Protein AF-A0A3B0BDI6-F1 (afdb_monomer_lite)

Secondary structure (DSSP, 8-state):
-EETTTTEE-EEEEEETTEEEEE-BTB---EEE-GGGEEPPPHHHHHHHHH--S-SPPP-PPP------TT---

Sequence (74 aa):
MIDIRWGKVGEVMGHEGPRLQLRPPLGGREWEAAPAVVRPASDAEVLSAKARDDRSPRPAARPISPVVPLNWYE

pLDDT: mean 78.86, std 15.6, range [46.44, 94.5]

Structure (mmCIF, N/CA/C/O backbone):
data_AF-A0A3B0BDI6-F1
#
_entry.id   AF-A0A3B0BDI6-F1
#
loop_
_atom_site.group_PDB
_atom_site.id
_atom_site.type_symbol
_atom_site.label_atom_id
_atom_site.label_alt_id
_atom_site.label_comp_id
_atom_site.label_asym_id
_atom_site.label_entity_id
_atom_site.label_seq_id
_atom_site.pdbx_PDB_ins_code
_atom_site.Cartn_x
_atom_site.Cartn_y
_atom_site.Cartn_z
_atom_site.occupancy
_atom_site.B_iso_or_equiv
_atom_site.auth_seq_id
_atom_site.auth_comp_id
_atom_site.auth_asym_id
_atom_site.auth_atom_id
_atom_site.pdbx_PDB_model_num
ATOM 1 N N . MET A 1 1 ? 1.103 -4.494 -0.820 1.00 92.62 1 MET A N 1
ATOM 2 C CA . MET A 1 1 ? -0.348 -4.507 -1.112 1.00 92.62 1 MET A CA 1
ATOM 3 C C . MET A 1 1 ? -0.610 -3.841 -2.454 1.00 92.62 1 MET A C 1
ATOM 5 O O . MET A 1 1 ? 0.191 -3.006 -2.847 1.00 92.62 1 MET A O 1
ATOM 9 N N . ILE A 1 2 ? -1.695 -4.181 -3.151 1.00 92.75 2 ILE A N 1
ATOM 10 C CA . ILE A 1 2 ? -2.168 -3.464 -4.343 1.00 92.75 2 ILE A CA 1
ATOM 11 C C . ILE A 1 2 ? -3.567 -2.903 -4.099 1.00 92.75 2 ILE A C 1
ATOM 13 O O . ILE A 1 2 ? -4.456 -3.620 -3.642 1.00 92.75 2 ILE A O 1
ATOM 17 N N . ASP A 1 3 ? -3.736 -1.621 -4.408 1.00 91.88 3 ASP A N 1
ATOM 18 C CA . ASP A 1 3 ? -5.028 -0.954 -4.509 1.00 91.88 3 ASP A CA 1
ATOM 19 C C . ASP A 1 3 ? -5.601 -1.202 -5.908 1.00 91.88 3 ASP A C 1
ATOM 21 O O . ASP A 1 3 ? -5.113 -0.654 -6.905 1.00 91.88 3 ASP A O 1
ATOM 25 N N . ILE A 1 4 ? -6.629 -2.047 -5.992 1.00 91.44 4 ILE A N 1
ATOM 26 C CA . ILE A 1 4 ? -7.218 -2.462 -7.272 1.00 91.44 4 ILE A CA 1
ATOM 27 C C . ILE A 1 4 ? -8.006 -1.341 -7.953 1.00 91.44 4 ILE A C 1
ATOM 29 O O . ILE A 1 4 ? -8.285 -1.444 -9.145 1.00 91.44 4 ILE A O 1
ATOM 33 N N . ARG A 1 5 ? -8.336 -0.254 -7.240 1.00 88.44 5 ARG A N 1
ATOM 34 C CA . ARG A 1 5 ? -9.038 0.896 -7.825 1.00 88.44 5 ARG A CA 1
ATOM 35 C C . ARG A 1 5 ? -8.198 1.584 -8.898 1.00 88.44 5 ARG A C 1
ATOM 37 O O . ARG A 1 5 ? -8.742 2.087 -9.877 1.00 88.44 5 ARG A O 1
ATOM 44 N N . TRP A 1 6 ? -6.883 1.619 -8.692 1.00 83.00 6 TRP A N 1
ATOM 45 C CA . TRP A 1 6 ? -5.934 2.304 -9.574 1.00 83.00 6 TRP A CA 1
ATOM 46 C C . TRP A 1 6 ? -4.772 1.415 -10.024 1.00 83.00 6 TRP A C 1
ATOM 48 O O . TRP A 1 6 ? -3.883 1.888 -10.727 1.00 83.00 6 TRP A O 1
ATOM 58 N N . GLY A 1 7 ? -4.747 0.146 -9.608 1.00 87.88 7 GLY A N 1
ATOM 59 C CA . GLY A 1 7 ? -3.646 -0.774 -9.890 1.00 87.88 7 GLY A CA 1
ATOM 60 C C . GLY A 1 7 ? -2.319 -0.327 -9.270 1.00 87.88 7 GLY A C 1
ATOM 61 O O . GLY A 1 7 ? -1.260 -0.589 -9.838 1.00 87.88 7 GLY A O 1
ATOM 62 N N . LYS A 1 8 ? -2.357 0.386 -8.135 1.00 88.75 8 LYS A N 1
ATOM 63 C CA . LYS A 1 8 ? -1.153 0.922 -7.480 1.00 88.75 8 LYS A CA 1
ATOM 64 C C . LYS A 1 8 ? -0.687 -0.000 -6.366 1.00 88.75 8 LYS A C 1
ATOM 66 O O . LYS A 1 8 ? -1.451 -0.316 -5.457 1.00 88.75 8 LYS A O 1
ATOM 71 N N . VAL A 1 9 ? 0.582 -0.388 -6.409 1.00 92.31 9 VAL A N 1
ATOM 72 C CA . VAL A 1 9 ? 1.213 -1.158 -5.333 1.00 92.31 9 VAL A CA 1
ATOM 73 C C . VAL A 1 9 ? 1.796 -0.212 -4.297 1.00 92.31 9 VAL A C 1
ATOM 75 O O . VAL A 1 9 ? 2.481 0.745 -4.652 1.00 92.31 9 VAL A O 1
ATOM 78 N N . GLY A 1 10 ? 1.550 -0.512 -3.025 1.00 92.25 10 GLY A N 1
ATOM 79 C CA . GLY A 1 10 ? 2.133 0.189 -1.892 1.00 92.25 10 GLY A CA 1
ATOM 80 C C . GLY A 1 10 ? 2.360 -0.703 -0.677 1.00 92.25 10 GLY A C 1
ATOM 81 O O . GLY A 1 10 ? 1.808 -1.804 -0.557 1.00 92.25 10 GLY A O 1
ATOM 82 N N . GLU A 1 11 ? 3.191 -0.209 0.223 1.00 92.44 11 GLU A N 1
ATOM 83 C CA . GLU A 1 11 ? 3.489 -0.776 1.534 1.00 92.44 11 GLU A CA 1
ATOM 84 C C . GLU A 1 11 ? 2.546 -0.163 2.570 1.00 92.44 11 GLU A C 1
ATOM 86 O O . GLU A 1 11 ? 2.288 1.040 2.528 1.00 92.44 11 GLU A O 1
ATOM 91 N N . VAL A 1 12 ? 1.994 -0.983 3.469 1.00 92.38 12 VAL A N 1
ATOM 92 C CA . VAL A 1 12 ? 1.090 -0.500 4.524 1.00 92.38 12 VAL A CA 1
ATOM 93 C C . VAL A 1 12 ? 1.920 0.194 5.595 1.00 92.38 12 VAL A C 1
ATOM 95 O O . VAL A 1 12 ? 2.748 -0.442 6.238 1.00 92.38 12 VAL A O 1
ATOM 98 N N . MET A 1 13 ? 1.673 1.487 5.788 1.00 91.44 13 MET A N 1
ATOM 99 C CA . MET A 1 13 ? 2.311 2.305 6.821 1.00 91.44 13 MET A CA 1
ATOM 100 C C . MET A 1 13 ? 1.500 2.336 8.118 1.00 91.44 13 MET A C 1
ATOM 102 O O . MET A 1 13 ? 2.057 2.542 9.192 1.00 91.44 13 MET A O 1
ATOM 106 N N . GLY A 1 14 ? 0.186 2.125 8.029 1.00 88.31 14 GLY A N 1
ATOM 107 C CA . GLY A 1 14 ? -0.712 2.212 9.170 1.00 88.31 14 GLY A CA 1
ATOM 108 C C . GLY A 1 14 ? -2.179 2.080 8.781 1.00 88.31 14 GLY A C 1
ATOM 109 O O . GLY A 1 14 ? -2.524 1.883 7.612 1.00 88.31 14 GLY A O 1
ATOM 110 N N . HIS A 1 15 ? -3.034 2.193 9.792 1.00 87.38 15 HIS A N 1
ATOM 111 C CA . HIS A 1 15 ? -4.485 2.188 9.660 1.00 87.38 15 HIS A CA 1
ATOM 112 C C . HIS A 1 15 ? -5.013 3.473 10.303 1.00 87.38 15 HIS A C 1
ATOM 114 O O . HIS A 1 15 ? -4.774 3.697 11.488 1.00 87.38 15 HIS A O 1
ATOM 120 N N . GLU A 1 16 ? -5.721 4.307 9.542 1.00 83.81 16 GLU A N 1
ATOM 121 C CA . GLU A 1 16 ? -6.399 5.499 10.063 1.00 83.81 16 GLU A CA 1
ATOM 122 C C . GLU A 1 16 ? -7.910 5.270 9.965 1.00 83.81 16 GLU A C 1
ATOM 124 O O . GLU A 1 16 ? -8.503 5.250 8.881 1.00 83.81 16 GLU A O 1
ATOM 129 N N . GLY A 1 17 ? -8.541 5.001 11.111 1.00 85.25 17 GLY A N 1
ATOM 130 C CA . GLY A 1 17 ? -9.936 4.563 11.152 1.00 85.25 17 GLY A CA 1
ATOM 131 C C . GLY A 1 17 ? -10.171 3.336 10.249 1.00 85.25 17 GLY A C 1
ATOM 132 O O . GLY A 1 17 ? -9.447 2.348 10.365 1.00 85.25 17 GLY A O 1
ATOM 133 N N . PRO A 1 18 ? -11.159 3.358 9.333 1.00 87.56 18 PRO A N 1
ATOM 134 C CA . PRO A 1 18 ? -11.449 2.235 8.441 1.00 87.56 18 PRO A CA 1
ATOM 135 C C . PRO A 1 18 ? -10.551 2.191 7.189 1.00 87.56 18 PRO A C 1
ATOM 137 O O . PRO A 1 18 ? -10.864 1.452 6.255 1.00 87.56 18 PRO A O 1
ATOM 140 N N . ARG A 1 19 ? -9.499 3.018 7.095 1.00 87.62 19 ARG A N 1
ATOM 141 C CA . ARG A 1 19 ? -8.637 3.142 5.908 1.00 87.62 19 ARG A CA 1
ATOM 142 C C . ARG A 1 19 ? -7.232 2.601 6.167 1.00 87.62 19 ARG A C 1
ATOM 144 O O . ARG A 1 19 ? -6.705 2.702 7.268 1.00 87.62 19 ARG A O 1
ATOM 151 N N . LEU A 1 20 ? -6.621 2.061 5.115 1.00 89.69 20 LEU A N 1
ATOM 152 C CA . LEU A 1 20 ? -5.204 1.711 5.055 1.00 89.69 20 LEU A CA 1
ATOM 153 C C . LEU A 1 20 ? -4.407 2.892 4.519 1.00 89.69 20 LEU A C 1
ATOM 155 O O . LEU A 1 20 ? -4.778 3.453 3.491 1.00 89.69 20 LEU A O 1
ATOM 159 N N . GLN A 1 21 ? -3.285 3.203 5.155 1.00 90.81 21 GLN A N 1
ATOM 160 C CA . GLN A 1 21 ? -2.300 4.143 4.637 1.00 90.81 21 GLN A CA 1
ATOM 161 C C . GLN A 1 21 ? -1.233 3.371 3.862 1.00 90.81 21 GLN A C 1
ATOM 163 O O . GLN A 1 21 ? -0.573 2.489 4.414 1.00 90.81 21 GLN A O 1
ATOM 168 N N . LEU A 1 22 ? -1.073 3.688 2.580 1.00 90.94 22 LEU A N 1
ATOM 169 C CA . LEU A 1 22 ? -0.137 3.046 1.667 1.00 90.94 22 LEU A CA 1
ATOM 170 C C . LEU A 1 22 ? 0.944 4.031 1.210 1.00 90.94 22 LEU A C 1
ATOM 172 O O . LEU A 1 22 ? 0.656 5.191 0.915 1.00 90.94 22 LEU A O 1
ATOM 176 N N . ARG A 1 23 ? 2.185 3.555 1.101 1.00 90.12 23 ARG A N 1
ATOM 177 C CA . ARG A 1 23 ? 3.329 4.299 0.548 1.00 90.12 23 ARG A CA 1
ATOM 178 C C . ARG A 1 23 ? 3.905 3.568 -0.668 1.00 90.12 23 ARG A C 1
ATOM 180 O O . ARG A 1 23 ? 3.913 2.338 -0.663 1.00 90.12 23 ARG A O 1
ATOM 187 N N . PRO A 1 24 ? 4.392 4.260 -1.718 1.00 90.12 24 PRO A N 1
ATOM 188 C CA . PRO A 1 24 ? 4.990 3.564 -2.850 1.00 90.12 24 PRO A CA 1
ATOM 189 C C . PRO A 1 24 ? 6.315 2.878 -2.453 1.00 90.12 24 PRO A C 1
ATOM 191 O O . PRO A 1 24 ? 7.061 3.446 -1.653 1.00 90.12 24 PRO A O 1
ATOM 194 N N . PRO A 1 25 ? 6.673 1.725 -3.058 1.00 87.62 25 PRO A N 1
ATOM 195 C CA . PRO A 1 25 ? 7.871 0.955 -2.687 1.00 87.62 25 PRO A CA 1
ATOM 196 C C . PRO A 1 25 ? 9.225 1.634 -2.941 1.00 87.62 25 PRO A C 1
ATOM 198 O O . PRO A 1 25 ? 10.255 1.090 -2.553 1.00 87.62 25 PRO A O 1
ATOM 201 N N . LEU A 1 26 ? 9.252 2.745 -3.681 1.00 85.88 26 LEU A N 1
ATOM 202 C CA . LEU A 1 26 ? 10.458 3.539 -3.957 1.00 85.88 26 LEU A CA 1
ATOM 203 C C . LEU A 1 26 ? 10.404 4.916 -3.276 1.00 85.88 26 LEU A C 1
ATOM 205 O O . LEU A 1 26 ? 11.175 5.811 -3.611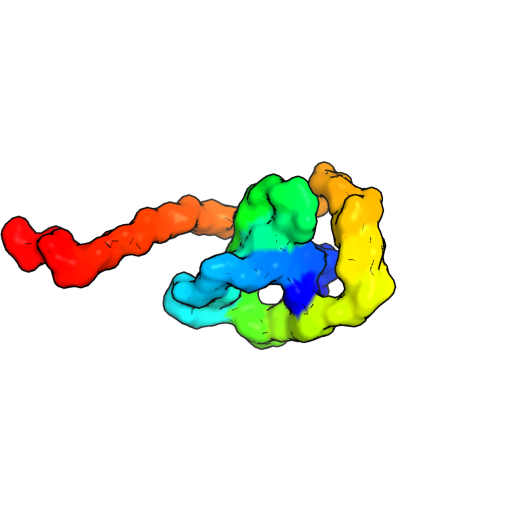 1.00 85.88 26 LEU A O 1
ATOM 209 N N . GLY A 1 27 ? 9.494 5.092 -2.314 1.00 79.88 27 GLY A N 1
ATOM 210 C CA . GLY A 1 27 ? 9.179 6.398 -1.748 1.00 79.88 27 GLY A CA 1
ATOM 211 C C . GLY A 1 27 ? 8.225 7.201 -2.634 1.00 79.88 27 GLY A C 1
ATOM 212 O O . GLY A 1 27 ? 7.753 6.733 -3.667 1.00 79.88 27 GLY A O 1
ATOM 213 N N . GLY A 1 28 ? 7.879 8.406 -2.184 1.00 83.00 28 GLY A N 1
ATOM 214 C CA . GLY A 1 28 ? 6.885 9.261 -2.833 1.00 83.00 28 GLY A CA 1
ATOM 215 C C . GLY A 1 28 ? 5.620 9.435 -1.997 1.00 83.00 28 GLY A C 1
ATOM 216 O O . GLY A 1 28 ? 5.586 9.122 -0.806 1.00 83.00 28 GLY A O 1
ATOM 217 N N . ARG A 1 29 ? 4.579 9.999 -2.615 1.00 83.5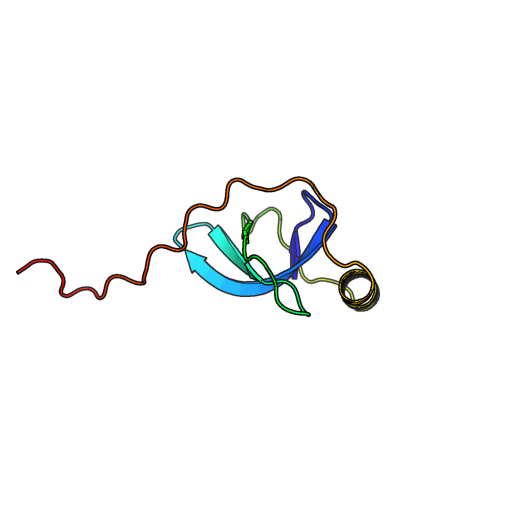6 29 ARG A N 1
ATOM 218 C CA . ARG A 1 29 ? 3.382 10.436 -1.892 1.00 83.56 29 ARG A CA 1
ATOM 219 C C . ARG A 1 29 ? 2.548 9.251 -1.413 1.00 83.56 29 ARG A C 1
ATOM 221 O O . ARG A 1 29 ? 2.127 8.412 -2.207 1.00 83.56 29 ARG A O 1
ATOM 228 N N . GLU A 1 30 ? 2.279 9.242 -0.117 1.00 87.25 30 GLU A N 1
ATOM 229 C CA . GLU A 1 30 ? 1.374 8.301 0.535 1.00 87.25 30 GLU A CA 1
ATOM 230 C C . GLU A 1 30 ? -0.081 8.538 0.125 1.00 87.25 30 GLU A C 1
ATOM 232 O O . GLU A 1 30 ? -0.466 9.645 -0.269 1.00 87.25 30 GLU A O 1
ATOM 237 N N . TRP A 1 31 ? -0.902 7.496 0.223 1.00 88.12 31 TRP A N 1
ATOM 238 C CA . TRP A 1 31 ? -2.333 7.580 -0.037 1.00 88.12 31 TRP A CA 1
ATOM 239 C C . TRP A 1 31 ? -3.135 6.666 0.881 1.00 88.12 31 TRP A C 1
ATOM 241 O O . TRP A 1 31 ? -2.633 5.672 1.399 1.00 88.12 31 TRP A O 1
ATOM 251 N N . GLU A 1 32 ? -4.411 6.993 1.044 1.00 90.81 32 GLU A N 1
ATOM 252 C CA . GLU A 1 32 ? -5.367 6.165 1.768 1.00 90.81 32 GLU A CA 1
ATOM 253 C C . GLU A 1 32 ? -6.119 5.238 0.806 1.00 90.81 32 GLU A C 1
ATOM 255 O O . GLU A 1 32 ? -6.540 5.653 -0.279 1.00 90.81 32 GLU A O 1
ATOM 260 N N . ALA A 1 33 ? -6.355 3.997 1.223 1.00 89.44 33 ALA A N 1
ATOM 261 C CA . ALA A 1 33 ? -7.145 3.016 0.491 1.00 89.44 33 ALA A CA 1
ATOM 262 C C . ALA A 1 33 ? -8.140 2.302 1.420 1.00 89.44 33 ALA A C 1
ATOM 264 O O . ALA A 1 33 ? -7.898 2.123 2.613 1.00 89.44 33 ALA A O 1
ATOM 265 N N . ALA A 1 34 ? -9.300 1.899 0.894 1.00 91.06 34 ALA A N 1
ATOM 266 C CA . ALA A 1 34 ? -10.235 1.079 1.668 1.00 91.06 34 ALA A CA 1
ATOM 267 C C . ALA A 1 34 ? -9.703 -0.362 1.752 1.00 91.06 34 ALA A C 1
ATOM 269 O O . ALA A 1 34 ? -9.327 -0.893 0.711 1.00 91.06 34 ALA A O 1
ATOM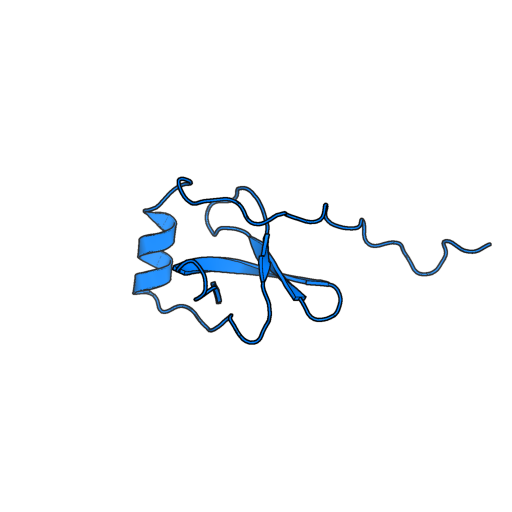 270 N N . PRO A 1 35 ? -9.770 -1.048 2.905 1.00 89.94 35 PRO A N 1
ATOM 271 C CA . PRO A 1 35 ? -9.402 -2.461 3.003 1.00 89.94 35 PRO A CA 1
ATOM 272 C C . PRO A 1 35 ? -10.104 -3.340 1.957 1.00 89.94 35 PRO A C 1
ATOM 274 O O . PRO A 1 35 ? -9.489 -4.229 1.387 1.00 89.94 35 PRO A O 1
ATOM 277 N N . ALA A 1 36 ? -11.365 -3.030 1.627 1.00 92.69 36 ALA A N 1
ATOM 278 C CA . ALA A 1 36 ? -12.154 -3.758 0.629 1.00 92.69 36 ALA A CA 1
ATOM 279 C C . ALA A 1 36 ? -11.613 -3.670 -0.812 1.00 92.69 36 ALA A C 1
ATOM 281 O O . ALA A 1 36 ? -11.988 -4.482 -1.652 1.00 92.69 36 ALA A O 1
ATOM 282 N N . VAL A 1 37 ? -10.756 -2.689 -1.115 1.00 91.25 37 VAL A N 1
ATOM 283 C CA . VAL A 1 37 ? -10.130 -2.520 -2.440 1.00 91.25 37 VAL A CA 1
ATOM 284 C C . VAL A 1 37 ? -8.626 -2.785 -2.404 1.00 91.25 37 VAL A C 1
ATOM 286 O O . VAL A 1 37 ? -7.913 -2.458 -3.350 1.00 91.25 37 VAL A O 1
ATOM 289 N N . VAL A 1 38 ? -8.125 -3.372 -1.318 1.00 92.69 38 VAL A N 1
ATOM 290 C CA . VAL A 1 38 ? -6.707 -3.668 -1.158 1.00 92.69 38 VAL A CA 1
ATOM 291 C C . VAL A 1 38 ? -6.519 -5.163 -0.969 1.00 92.69 38 VAL A C 1
ATOM 293 O O . VAL A 1 38 ? -7.176 -5.793 -0.146 1.00 92.69 38 VAL A O 1
ATOM 296 N N . ARG A 1 39 ? -5.576 -5.734 -1.718 1.00 94.50 39 ARG A N 1
ATOM 297 C CA . ARG A 1 39 ? -5.179 -7.139 -1.576 1.00 94.50 39 ARG A CA 1
ATOM 298 C C . ARG A 1 39 ? -3.657 -7.300 -1.569 1.00 94.50 39 ARG A C 1
ATOM 300 O O . ARG A 1 39 ? -2.942 -6.366 -1.949 1.00 94.50 39 ARG A O 1
ATOM 307 N N . PRO A 1 40 ? -3.131 -8.476 -1.191 1.00 94.31 40 PRO A N 1
ATOM 308 C CA . PRO A 1 40 ? -1.735 -8.809 -1.439 1.00 94.31 40 PRO A CA 1
ATOM 309 C C . PRO A 1 40 ? -1.386 -8.635 -2.923 1.00 94.31 40 PRO A C 1
ATOM 311 O O . PRO A 1 40 ? -2.155 -9.025 -3.807 1.00 94.31 40 PRO A O 1
ATOM 314 N N . ALA A 1 41 ? -0.245 -7.996 -3.184 1.00 91.31 41 ALA A N 1
ATOM 315 C CA . ALA A 1 41 ? 0.291 -7.856 -4.533 1.00 91.31 41 ALA A CA 1
ATOM 316 C C . ALA A 1 41 ? 1.096 -9.113 -4.876 1.00 91.31 41 ALA A C 1
ATOM 318 O O . ALA A 1 41 ? 1.794 -9.640 -4.012 1.00 91.31 41 ALA A O 1
ATOM 319 N N . SER A 1 42 ? 1.009 -9.566 -6.121 1.00 93.00 42 SER A N 1
ATOM 320 C CA . SER A 1 42 ? 1.914 -10.584 -6.659 1.00 93.00 42 SER A CA 1
ATOM 321 C C . SER A 1 42 ? 3.308 -10.001 -6.914 1.00 93.00 42 SER A C 1
ATOM 323 O O . SER A 1 42 ? 3.454 -8.791 -7.107 1.00 93.00 42 SER A O 1
ATOM 325 N N . ASP A 1 43 ? 4.334 -10.851 -6.985 1.00 91.94 43 ASP A N 1
ATOM 326 C CA . ASP A 1 43 ? 5.712 -10.433 -7.281 1.00 91.94 43 ASP A CA 1
ATOM 327 C C . ASP A 1 43 ? 5.823 -9.649 -8.596 1.00 91.94 43 ASP A C 1
ATOM 329 O O . ASP A 1 43 ? 6.536 -8.648 -8.674 1.00 91.94 43 ASP A O 1
ATOM 333 N N . ALA A 1 44 ? 5.056 -10.046 -9.617 1.00 91.06 44 ALA A N 1
ATOM 334 C CA . ALA A 1 44 ? 5.001 -9.349 -10.899 1.00 91.06 44 ALA A CA 1
ATOM 335 C C . ALA A 1 44 ? 4.434 -7.923 -10.766 1.00 91.06 44 ALA A C 1
ATOM 337 O O . ALA A 1 44 ? 4.945 -6.986 -11.383 1.00 91.06 44 ALA A O 1
ATOM 338 N N . GLU A 1 45 ? 3.406 -7.733 -9.935 1.00 89.94 45 GLU A N 1
ATOM 339 C CA . GLU A 1 45 ? 2.827 -6.413 -9.662 1.00 89.94 45 GLU A CA 1
ATOM 340 C C . GLU A 1 45 ? 3.801 -5.538 -8.869 1.00 89.94 45 GLU A C 1
ATOM 342 O O . GLU A 1 45 ? 3.959 -4.358 -9.185 1.00 89.94 45 GLU A O 1
ATOM 347 N N . VAL A 1 46 ? 4.504 -6.113 -7.888 1.00 87.06 46 VAL A N 1
ATOM 348 C CA . VAL A 1 46 ? 5.544 -5.409 -7.123 1.00 87.06 46 VAL A CA 1
ATOM 349 C C . VAL A 1 46 ? 6.686 -4.966 -8.037 1.00 87.06 46 VAL A C 1
ATOM 351 O O . VAL A 1 46 ? 7.095 -3.804 -7.988 1.00 87.06 46 VAL A O 1
ATOM 354 N N . LEU A 1 47 ? 7.171 -5.858 -8.904 1.00 88.12 47 LEU A N 1
ATOM 355 C CA . LEU A 1 47 ? 8.226 -5.546 -9.866 1.00 88.12 47 LEU A CA 1
ATOM 356 C C . LEU A 1 47 ? 7.779 -4.454 -10.842 1.00 88.12 47 LEU A C 1
ATOM 358 O O . LEU A 1 47 ? 8.495 -3.476 -11.061 1.00 88.12 47 LEU A O 1
ATOM 362 N N . SER A 1 48 ? 6.566 -4.578 -11.383 1.00 85.38 48 SER A N 1
ATOM 363 C CA . SER A 1 48 ? 6.013 -3.576 -12.288 1.00 85.38 48 SER A CA 1
ATOM 364 C C . SER A 1 48 ? 5.833 -2.218 -11.615 1.00 85.38 48 SER A C 1
ATOM 366 O O . SER A 1 48 ? 5.994 -1.202 -12.287 1.00 85.38 48 SER A O 1
ATOM 368 N N . ALA A 1 49 ? 5.486 -2.178 -10.330 1.00 84.88 49 ALA A N 1
ATOM 369 C CA . ALA A 1 49 ? 5.343 -0.931 -9.594 1.00 84.88 49 ALA A CA 1
ATOM 370 C C . ALA A 1 49 ? 6.689 -0.252 -9.335 1.00 84.88 49 ALA A C 1
ATOM 372 O O . ALA A 1 49 ? 6.786 0.960 -9.475 1.00 84.88 49 ALA A O 1
ATOM 373 N N . LYS A 1 50 ? 7.746 -1.020 -9.044 1.00 83.19 50 LYS A N 1
ATOM 374 C CA . LYS A 1 50 ? 9.114 -0.482 -8.957 1.00 83.19 50 LYS A CA 1
ATOM 375 C C . LYS A 1 50 ? 9.604 0.065 -10.305 1.00 83.19 50 LYS A C 1
ATOM 377 O O . LYS A 1 50 ? 10.387 1.003 -10.331 1.00 83.19 50 LYS A O 1
ATOM 382 N N . ALA A 1 51 ? 9.126 -0.484 -11.422 1.00 83.56 51 ALA A N 1
ATOM 383 C CA . ALA A 1 51 ? 9.445 0.019 -12.759 1.00 83.56 51 ALA A CA 1
ATOM 384 C C . ALA A 1 51 ? 8.614 1.250 -13.184 1.00 83.56 51 ALA A C 1
ATOM 386 O O . ALA A 1 51 ? 8.993 1.952 -14.120 1.00 83.56 51 ALA A O 1
ATOM 387 N N . ARG A 1 52 ? 7.464 1.503 -12.543 1.00 69.25 52 ARG A N 1
ATOM 388 C CA . ARG A 1 52 ? 6.514 2.564 -12.908 1.00 69.25 52 ARG A CA 1
ATOM 389 C C . ARG A 1 52 ? 6.529 3.668 -11.855 1.00 69.25 52 ARG A C 1
ATOM 391 O O . ARG A 1 52 ? 5.764 3.619 -10.898 1.00 69.25 52 ARG A O 1
ATOM 398 N N . ASP A 1 53 ? 7.363 4.676 -12.076 1.00 64.44 53 ASP A N 1
ATOM 399 C CA . ASP A 1 53 ? 7.315 5.918 -11.303 1.00 64.44 53 ASP A CA 1
ATOM 400 C C . ASP A 1 53 ? 6.251 6.915 -11.838 1.00 64.44 53 ASP A C 1
ATOM 402 O O . ASP A 1 53 ? 5.972 6.994 -13.038 1.00 64.44 53 ASP A O 1
ATOM 406 N N . ASP A 1 54 ? 5.628 7.600 -10.876 1.00 59.88 54 ASP A N 1
ATOM 407 C CA . ASP A 1 54 ? 4.522 8.580 -10.822 1.00 59.88 54 ASP A CA 1
ATOM 408 C C . ASP A 1 54 ? 3.923 9.217 -12.109 1.00 59.88 54 ASP A C 1
ATOM 410 O O . ASP A 1 54 ? 4.335 10.291 -12.533 1.00 59.88 54 ASP A O 1
ATOM 414 N N . ARG A 1 55 ? 2.820 8.671 -12.668 1.00 55.31 55 ARG A N 1
ATOM 415 C CA . ARG A 1 55 ? 1.976 9.403 -13.663 1.00 55.31 55 ARG A CA 1
ATOM 416 C C . ARG A 1 55 ? 0.444 9.237 -13.563 1.00 55.31 55 ARG A C 1
ATOM 418 O O . ARG A 1 55 ? -0.260 9.543 -14.522 1.00 55.31 55 ARG A O 1
ATOM 425 N N . SER A 1 56 ? -0.122 8.764 -12.449 1.00 54.41 56 SER A N 1
ATOM 426 C CA . SER A 1 56 ? -1.581 8.501 -12.355 1.00 54.41 56 SER A CA 1
ATOM 427 C C . SER A 1 56 ? -2.376 9.542 -11.551 1.00 54.41 56 SER A C 1
ATOM 429 O O . SER A 1 56 ? -1.826 10.155 -10.634 1.00 54.41 56 SER A O 1
ATOM 431 N N . PRO A 1 57 ? -3.676 9.740 -11.869 1.00 51.66 57 PRO A N 1
ATOM 432 C CA . PRO A 1 57 ? -4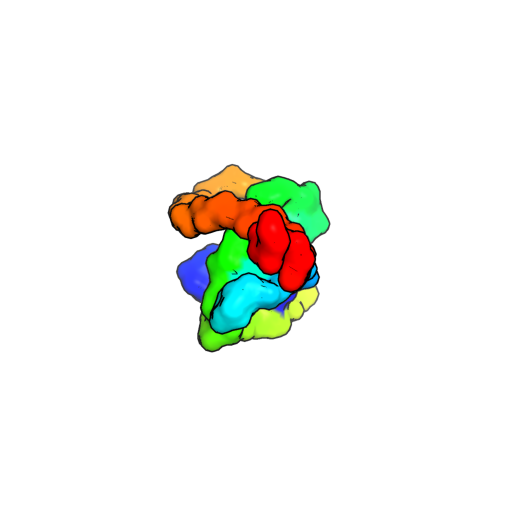.512 10.761 -11.247 1.00 51.66 57 PRO A CA 1
ATOM 433 C C . PRO A 1 57 ? -4.624 10.567 -9.730 1.00 51.66 57 PRO A C 1
ATOM 435 O O . PRO A 1 57 ? -4.793 9.461 -9.217 1.00 51.66 57 PRO A O 1
ATOM 438 N N . ARG A 1 58 ? -4.487 11.691 -9.023 1.00 54.41 58 ARG A N 1
ATOM 439 C CA . ARG A 1 58 ? -4.301 11.789 -7.573 1.00 54.41 58 ARG A CA 1
ATOM 440 C C . ARG A 1 58 ? -5.594 11.454 -6.816 1.00 54.41 58 ARG A C 1
ATOM 442 O O . ARG A 1 58 ? -6.613 12.088 -7.091 1.00 54.41 58 ARG A O 1
ATOM 449 N N . PRO A 1 59 ? -5.578 10.571 -5.803 1.00 57.19 59 PRO A N 1
ATOM 450 C CA . PRO A 1 59 ? -6.587 10.636 -4.756 1.00 57.19 59 PRO A CA 1
ATOM 451 C C . PRO A 1 59 ? -6.422 11.933 -3.958 1.00 57.19 59 PRO A C 1
ATOM 453 O O . PRO A 1 59 ? -5.302 12.413 -3.761 1.00 57.19 59 PRO A O 1
ATOM 456 N N . ALA A 1 60 ? -7.535 12.494 -3.483 1.00 55.22 60 ALA A N 1
ATOM 457 C CA . ALA A 1 60 ? -7.519 13.543 -2.473 1.00 55.22 60 ALA A CA 1
ATOM 458 C C . ALA A 1 60 ? -6.910 12.952 -1.196 1.00 55.22 60 ALA A C 1
ATOM 460 O O . ALA A 1 60 ? -7.614 12.345 -0.395 1.00 55.22 60 ALA A O 1
ATOM 461 N N . ALA A 1 61 ? -5.587 13.050 -1.052 1.00 54.56 61 ALA A N 1
ATOM 462 C CA . ALA A 1 61 ? -4.933 12.690 0.191 1.00 54.56 61 ALA A CA 1
ATOM 463 C C . ALA A 1 61 ? -5.485 13.632 1.252 1.00 54.56 61 ALA A C 1
ATOM 465 O O . ALA A 1 61 ? -5.295 14.851 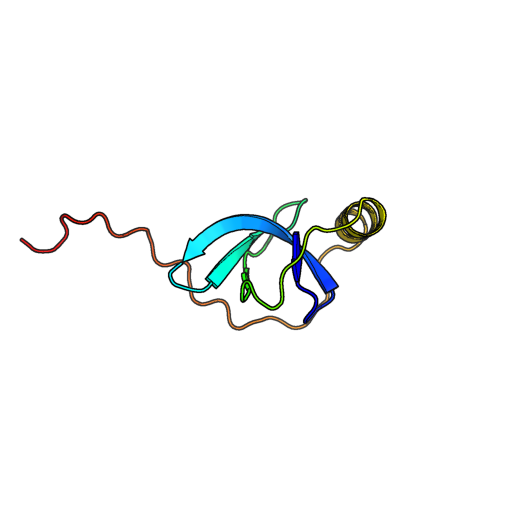1.154 1.00 54.56 61 ALA A O 1
ATOM 466 N N . ARG A 1 62 ? -6.177 13.080 2.245 1.00 57.19 62 ARG A N 1
ATOM 467 C CA . ARG A 1 62 ? -6.316 13.811 3.493 1.00 57.19 62 ARG A CA 1
ATOM 468 C C . ARG A 1 62 ? -4.884 13.968 4.019 1.00 57.19 62 ARG A C 1
ATOM 470 O O . ARG A 1 62 ? -4.096 13.025 3.893 1.00 57.19 62 ARG A O 1
ATOM 477 N N . PRO A 1 63 ? -4.473 15.168 4.461 1.00 55.25 63 PRO A N 1
ATOM 478 C CA . PRO A 1 63 ? -3.191 15.290 5.133 1.00 55.25 63 PRO A CA 1
ATOM 479 C C . PRO A 1 63 ? -3.189 14.268 6.266 1.00 55.25 63 PRO A C 1
ATOM 481 O O . PRO A 1 63 ? -4.179 14.178 6.989 1.00 55.25 63 PRO A O 1
ATOM 484 N N . ILE A 1 64 ? -2.113 13.485 6.353 1.00 56.69 64 ILE A N 1
ATOM 485 C CA . ILE A 1 64 ? -1.839 12.596 7.480 1.00 56.69 64 ILE A CA 1
ATOM 486 C C . ILE A 1 64 ? -2.156 13.374 8.750 1.00 56.69 64 ILE A C 1
ATOM 488 O O . ILE A 1 64 ? -1.485 14.373 9.028 1.00 56.69 64 ILE A O 1
ATOM 492 N N . SER A 1 65 ? -3.195 12.965 9.480 1.00 54.88 65 SER A N 1
ATOM 493 C CA . SER A 1 65 ? -3.399 13.493 10.821 1.00 54.88 65 SER A CA 1
ATOM 494 C C . SER A 1 65 ? -2.110 13.166 11.577 1.00 54.88 65 SER A C 1
ATOM 496 O O . SER 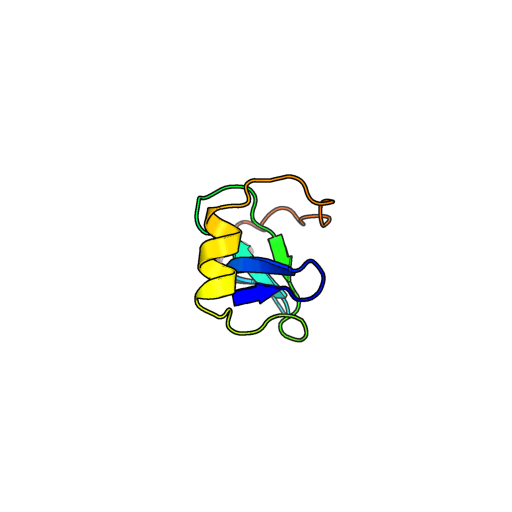A 1 65 ? -1.730 11.989 11.606 1.00 54.88 65 SER A O 1
ATOM 498 N N . PRO A 1 66 ? -1.375 14.144 12.144 1.00 54.78 66 PRO A N 1
ATOM 499 C CA . PRO A 1 66 ? -0.332 13.785 13.088 1.00 54.78 66 PRO A CA 1
ATOM 500 C C . PRO A 1 66 ? -1.028 12.932 14.141 1.00 54.78 66 PRO A C 1
ATOM 502 O O . PRO A 1 66 ? -2.109 13.303 14.597 1.00 54.78 66 PRO A O 1
ATOM 505 N N . VAL A 1 67 ? -0.477 11.760 14.452 1.00 58.09 67 VAL A N 1
ATOM 506 C CA . VAL A 1 67 ? -0.959 10.947 15.568 1.00 58.09 67 VAL A CA 1
ATOM 507 C C . VAL A 1 67 ? -1.071 11.875 16.778 1.00 58.09 67 VAL A C 1
ATOM 509 O O . VAL A 1 67 ? -0.059 12.311 17.316 1.00 58.09 67 VAL A O 1
ATOM 512 N N . VAL A 1 68 ? -2.289 12.290 17.132 1.00 57.66 68 VAL A N 1
ATOM 513 C CA . VAL A 1 68 ? -2.509 13.144 18.297 1.00 57.66 68 VAL A CA 1
ATOM 514 C C . VAL A 1 68 ? -2.437 12.190 19.482 1.00 57.66 68 VAL A C 1
ATOM 516 O O . VAL A 1 68 ? -3.281 11.293 19.569 1.00 57.66 68 VAL A O 1
ATOM 519 N N . PRO A 1 69 ? -1.418 12.281 20.354 1.00 54.12 69 PRO A N 1
ATOM 520 C CA . PRO A 1 69 ? -1.380 11.431 21.530 1.00 54.12 69 PRO A CA 1
ATOM 521 C C . PRO A 1 69 ? -2.616 11.714 22.396 1.00 54.12 69 PRO A C 1
ATOM 523 O O . PRO A 1 69 ? -3.110 12.840 22.440 1.00 54.12 69 PRO A O 1
ATOM 526 N N . LEU A 1 70 ? -3.130 10.679 23.068 1.00 54.75 70 LEU A N 1
ATOM 527 C CA . LEU A 1 70 ? -4.388 10.689 23.837 1.00 54.75 70 LEU A CA 1
ATOM 528 C C . LEU A 1 70 ? -4.430 11.697 25.014 1.00 54.75 70 LEU A C 1
ATOM 530 O O . LEU A 1 70 ? -5.375 11.676 25.793 1.00 54.75 70 LEU A O 1
ATOM 534 N N . ASN A 1 71 ? -3.417 12.552 25.167 1.00 62.22 71 ASN A N 1
ATOM 535 C CA . ASN A 1 71 ? -3.214 13.491 26.270 1.00 62.22 71 ASN A CA 1
ATOM 536 C C . ASN A 1 71 ? -3.414 14.972 25.884 1.00 62.22 71 ASN A C 1
ATOM 538 O O . ASN A 1 71 ? -2.951 15.852 26.596 1.00 62.22 71 ASN A O 1
ATOM 542 N N . TRP A 1 72 ? -4.072 15.266 24.759 1.00 54.31 72 TRP A N 1
ATOM 543 C CA . TRP A 1 72 ? -4.272 16.637 24.253 1.00 54.31 72 TRP A CA 1
ATOM 544 C C . TRP A 1 72 ? -5.588 17.318 24.680 1.00 54.31 72 TRP A C 1
ATOM 546 O O . TRP A 1 72 ? -5.966 18.336 24.105 1.00 54.31 72 TRP A O 1
ATOM 556 N N . TYR A 1 73 ? -6.278 16.790 25.692 1.00 46.44 73 TYR A N 1
ATOM 557 C CA . TYR A 1 73 ? -7.365 17.491 26.384 1.00 46.44 73 TYR A CA 1
ATOM 558 C C . TYR A 1 73 ? -7.052 17.565 27.882 1.00 46.44 73 TYR A C 1
ATOM 560 O O . TYR A 1 73 ? -7.550 16.753 28.659 1.00 46.44 73 TYR A O 1
ATOM 568 N N . GLU A 1 74 ? -6.231 18.545 28.255 1.00 52.44 74 GLU A N 1
ATOM 569 C CA . GLU A 1 74 ? -6.183 19.156 29.592 1.00 52.44 74 GLU A CA 1
ATOM 570 C C . GLU A 1 74 ? -6.166 20.681 29.434 1.00 52.44 74 GLU A C 1
ATOM 572 O O . GLU A 1 74 ? -5.459 21.171 28.521 1.00 52.44 74 GLU A O 1
#

Radius of gyration: 13.82 Å; chains: 1; bounding box: 23×30×43 Å

Foldseek 3Di:
DAQQVFLADFDFPDDDPQWTWGAQPVGDDIAIGGPVRDDDDDPVSNVVSVVDPDDDDDDPGDPPDDPDPPPPPD

Organism: NCBI:txid1420899